Protein AF-A0A959ZM98-F1 (afdb_monomer_lite)

Structure (mmCIF, N/CA/C/O backbone):
data_AF-A0A959ZM98-F1
#
_entry.id   AF-A0A959ZM98-F1
#
loop_
_atom_site.group_PDB
_atom_site.id
_atom_site.type_symbol
_atom_site.label_atom_id
_atom_site.label_alt_id
_atom_site.label_comp_id
_atom_site.label_asym_id
_atom_site.label_entity_id
_atom_site.label_seq_id
_atom_site.pdbx_PDB_ins_code
_atom_site.Cartn_x
_atom_site.Cartn_y
_atom_site.Cartn_z
_atom_site.occupancy
_atom_site.B_iso_or_equiv
_atom_site.auth_seq_id
_atom_site.auth_comp_id
_atom_site.auth_asym_id
_atom_site.auth_atom_id
_atom_site.pdbx_PDB_model_num
ATOM 1 N N . MET A 1 1 ? 35.724 -32.744 11.282 1.00 48.06 1 MET A N 1
ATOM 2 C CA . MET A 1 1 ? 35.864 -31.900 10.073 1.00 48.06 1 MET A CA 1
ATOM 3 C C . MET A 1 1 ? 34.911 -32.463 9.013 1.00 48.06 1 MET A C 1
ATOM 5 O O . MET A 1 1 ? 34.952 -33.661 8.800 1.00 48.06 1 MET A O 1
ATOM 9 N N . PHE A 1 2 ? 34.041 -31.625 8.424 1.00 48.72 2 PHE A N 1
ATOM 10 C CA . PHE A 1 2 ? 33.134 -31.889 7.276 1.00 48.72 2 PHE A CA 1
ATOM 11 C C . PHE A 1 2 ? 31.787 -32.623 7.484 1.00 48.72 2 PHE A C 1
ATOM 13 O O . PHE A 1 2 ? 31.621 -33.782 7.131 1.00 48.72 2 PHE A O 1
ATOM 20 N N . ALA A 1 3 ? 30.759 -31.865 7.891 1.00 50.91 3 ALA A N 1
ATOM 21 C CA . ALA A 1 3 ? 29.338 -32.217 7.720 1.00 50.91 3 ALA A CA 1
ATOM 22 C C . ALA A 1 3 ? 28.521 -31.042 7.121 1.00 50.91 3 ALA A C 1
ATOM 24 O O . ALA A 1 3 ? 27.488 -30.646 7.653 1.00 50.91 3 ALA A O 1
ATOM 25 N N . ARG A 1 4 ? 29.002 -30.424 6.025 1.00 56.34 4 ARG A N 1
ATOM 26 C CA . ARG A 1 4 ? 28.350 -29.265 5.355 1.00 56.34 4 ARG A CA 1
ATOM 27 C C . ARG A 1 4 ? 27.626 -29.592 4.028 1.00 56.34 4 ARG A C 1
ATOM 29 O O . ARG A 1 4 ? 27.028 -28.700 3.434 1.00 56.34 4 ARG A O 1
ATOM 36 N N . GLY A 1 5 ? 27.627 -30.849 3.568 1.00 57.16 5 GLY A N 1
ATOM 37 C CA . GLY A 1 5 ? 27.181 -31.228 2.211 1.00 57.16 5 GLY A CA 1
ATOM 38 C C . GLY A 1 5 ? 25.665 -31.327 1.957 1.00 57.16 5 GLY A C 1
ATOM 39 O O . GLY A 1 5 ? 25.245 -31.349 0.803 1.00 57.16 5 GLY A O 1
ATOM 40 N N . THR A 1 6 ? 24.818 -31.371 2.989 1.00 62.94 6 THR A N 1
ATOM 41 C CA . THR A 1 6 ? 23.370 -31.650 2.834 1.00 62.94 6 THR A CA 1
ATOM 42 C C . THR A 1 6 ? 22.491 -30.396 2.787 1.00 62.94 6 THR A C 1
ATOM 44 O O . THR A 1 6 ? 21.463 -30.387 2.110 1.00 62.94 6 THR A O 1
ATOM 47 N N . ARG A 1 7 ? 22.897 -29.304 3.449 1.00 62.00 7 ARG A N 1
ATOM 48 C CA . ARG A 1 7 ? 22.115 -28.053 3.513 1.00 62.00 7 ARG A CA 1
ATOM 49 C C . ARG A 1 7 ? 22.143 -27.278 2.193 1.00 62.00 7 ARG A C 1
ATOM 51 O O . ARG A 1 7 ? 21.113 -26.773 1.767 1.00 62.00 7 ARG A O 1
ATOM 58 N N . SER A 1 8 ? 23.294 -27.242 1.516 1.00 65.81 8 SER A N 1
ATOM 59 C CA . SER A 1 8 ? 23.464 -26.529 0.240 1.00 65.81 8 SER A CA 1
ATOM 60 C C . SER A 1 8 ? 22.670 -27.177 -0.904 1.00 65.81 8 SER A C 1
ATOM 62 O O . SER A 1 8 ? 22.008 -26.468 -1.655 1.00 65.81 8 SER A O 1
ATOM 64 N N . ARG A 1 9 ? 22.618 -28.518 -0.969 1.00 71.25 9 ARG A N 1
ATOM 65 C CA . ARG A 1 9 ? 21.786 -29.241 -1.949 1.00 71.25 9 ARG A CA 1
ATOM 66 C C . ARG A 1 9 ? 20.285 -29.038 -1.732 1.00 71.25 9 ARG A C 1
ATOM 68 O O . ARG A 1 9 ? 19.562 -28.919 -2.712 1.00 71.25 9 ARG A O 1
ATOM 75 N N . ARG A 1 10 ? 19.814 -28.950 -0.479 1.00 71.06 10 ARG A N 1
ATOM 76 C CA . ARG A 1 10 ? 18.401 -28.645 -0.181 1.00 71.06 10 ARG A CA 1
ATOM 77 C C . ARG A 1 10 ? 18.031 -27.208 -0.538 1.00 71.06 10 ARG A C 1
ATOM 79 O O . ARG A 1 10 ? 17.020 -27.007 -1.189 1.00 71.06 10 ARG A O 1
ATOM 86 N N . VAL A 1 11 ? 18.863 -26.229 -0.175 1.00 72.50 11 VAL A N 1
ATOM 87 C CA . VAL A 1 11 ? 18.619 -24.818 -0.530 1.00 72.50 11 VAL A CA 1
ATOM 88 C C . VAL A 1 11 ? 18.637 -24.627 -2.048 1.00 72.50 11 VAL A C 1
ATOM 90 O O . VAL A 1 11 ? 17.737 -23.988 -2.584 1.00 72.50 11 VAL A O 1
ATOM 93 N N . ALA A 1 12 ? 19.592 -25.238 -2.755 1.00 75.25 12 ALA A N 1
ATOM 94 C CA . ALA A 1 12 ? 19.620 -25.216 -4.214 1.00 75.25 12 ALA A CA 1
ATOM 95 C C . ALA A 1 12 ? 18.369 -25.876 -4.817 1.00 75.25 12 ALA A C 1
ATOM 97 O O . ALA A 1 12 ? 17.749 -25.295 -5.698 1.00 75.25 12 ALA A O 1
ATOM 98 N N . ALA A 1 13 ? 17.940 -27.033 -4.306 1.00 80.12 13 ALA A N 1
ATOM 99 C CA . ALA A 1 13 ? 16.728 -27.704 -4.778 1.00 80.12 13 ALA A CA 1
ATOM 100 C C . ALA A 1 13 ? 15.436 -26.907 -4.511 1.00 80.12 13 ALA A C 1
ATOM 102 O O . ALA A 1 13 ? 14.479 -27.058 -5.261 1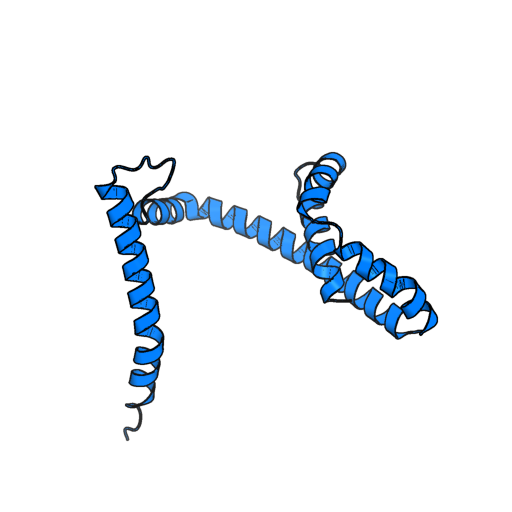.00 80.12 13 ALA A O 1
ATOM 103 N N . THR A 1 14 ? 15.395 -26.050 -3.484 1.00 85.38 14 THR A N 1
ATOM 104 C CA . THR A 1 14 ? 14.232 -25.193 -3.193 1.00 85.38 14 THR A CA 1
ATOM 105 C C . THR A 1 14 ? 14.238 -23.886 -3.992 1.00 85.38 14 THR A C 1
ATOM 107 O O . THR A 1 14 ? 13.180 -23.418 -4.396 1.00 85.38 14 THR A O 1
ATOM 110 N N . VAL A 1 15 ? 15.408 -23.283 -4.223 1.00 90.88 15 VAL A N 1
ATOM 111 C CA . VAL A 1 15 ? 15.529 -21.942 -4.830 1.00 90.88 15 VAL A CA 1
ATOM 112 C C . VAL A 1 15 ? 15.710 -21.999 -6.349 1.00 90.88 15 VAL A C 1
ATOM 114 O O . VAL A 1 15 ? 15.253 -21.106 -7.061 1.00 90.88 15 VAL A O 1
ATOM 117 N N . LEU A 1 16 ? 16.344 -23.052 -6.868 1.00 92.56 16 LEU A N 1
ATOM 118 C CA . LEU A 1 16 ? 16.619 -23.182 -8.298 1.00 92.56 16 LEU A CA 1
ATOM 119 C C . LEU A 1 16 ? 15.338 -23.333 -9.141 1.00 92.56 16 LEU A C 1
ATOM 121 O O . LEU A 1 16 ? 15.231 -22.614 -10.132 1.00 92.56 16 LEU A O 1
ATOM 125 N N . PRO A 1 17 ? 14.343 -24.173 -8.775 1.00 93.50 17 PRO A N 1
ATOM 126 C CA . PRO A 1 17 ? 13.116 -24.293 -9.564 1.00 93.50 17 PRO A CA 1
ATOM 127 C C . PRO A 1 17 ? 12.337 -22.975 -9.751 1.00 93.50 17 PRO A C 1
ATOM 129 O O . PRO A 1 17 ? 12.028 -22.654 -10.899 1.00 93.50 17 PRO A O 1
ATOM 132 N N . PRO A 1 18 ? 12.049 -22.164 -8.706 1.00 93.81 18 PRO A N 1
ATOM 133 C CA . PRO A 1 18 ? 11.332 -20.903 -8.894 1.00 93.81 18 PRO A CA 1
ATOM 134 C C . PRO A 1 18 ? 12.153 -19.858 -9.660 1.00 93.81 18 PRO A C 1
ATOM 136 O O . PRO A 1 18 ? 11.575 -19.104 -10.438 1.00 93.81 18 PRO A O 1
ATOM 139 N N . LEU A 1 19 ? 13.484 -19.827 -9.509 1.00 94.75 19 LEU A N 1
ATOM 140 C CA . LEU A 1 19 ? 14.343 -18.942 -10.308 1.00 94.75 19 LEU A CA 1
ATOM 141 C C . LEU A 1 19 ? 14.317 -19.305 -11.791 1.00 94.75 19 LEU A C 1
ATOM 143 O O . LEU A 1 19 ? 14.164 -18.424 -12.631 1.00 94.75 19 LEU A O 1
ATOM 147 N N . LEU A 1 20 ? 14.448 -20.594 -12.116 1.00 94.81 20 LEU A N 1
ATOM 148 C CA . LEU A 1 20 ? 14.376 -21.063 -13.499 1.00 94.81 20 LEU A CA 1
ATOM 149 C C . LEU A 1 20 ? 13.012 -20.757 -14.111 1.00 94.81 20 LEU A C 1
ATOM 151 O O . LEU A 1 20 ? 12.947 -20.300 -15.248 1.00 94.81 20 LEU A O 1
ATOM 155 N N . PHE A 1 21 ? 11.937 -20.951 -13.348 1.00 95.38 21 PHE A N 1
ATOM 156 C CA . PHE A 1 21 ? 10.597 -20.589 -13.789 1.00 95.38 21 PHE A CA 1
ATOM 157 C C . PHE A 1 21 ? 10.461 -19.079 -14.029 1.00 95.38 21 PHE A C 1
ATOM 159 O O . PHE A 1 21 ? 9.962 -18.673 -15.073 1.00 95.38 21 PHE A O 1
ATOM 166 N N . ALA A 1 22 ? 10.965 -18.237 -13.123 1.00 94.75 22 ALA A N 1
ATOM 167 C CA . ALA A 1 22 ? 10.950 -16.786 -13.301 1.00 94.75 22 ALA A CA 1
ATOM 168 C C . ALA A 1 22 ? 11.742 -16.347 -14.545 1.00 94.75 22 ALA A C 1
ATOM 170 O O . ALA A 1 22 ? 11.248 -15.551 -15.340 1.00 94.75 22 ALA A O 1
ATOM 171 N N . ILE A 1 23 ? 12.939 -16.905 -14.756 1.00 95.81 23 ILE A N 1
ATOM 172 C CA . ILE A 1 23 ? 13.754 -16.646 -15.951 1.00 95.81 23 ILE A CA 1
ATOM 173 C C . ILE A 1 23 ? 13.017 -17.099 -17.212 1.00 95.81 23 ILE A C 1
ATOM 175 O O . ILE A 1 23 ? 12.993 -16.362 -18.192 1.00 95.81 23 ILE A O 1
ATOM 179 N N . PHE A 1 24 ? 12.390 -18.276 -17.187 1.00 96.19 24 PHE A N 1
ATOM 180 C CA . PHE A 1 24 ? 11.589 -18.775 -18.301 1.00 96.19 24 PHE A CA 1
ATOM 181 C C . PHE A 1 24 ? 10.438 -17.821 -18.640 1.00 96.19 24 PHE A C 1
ATOM 183 O O . PHE A 1 24 ? 10.261 -17.482 -19.805 1.00 96.19 24 PHE A O 1
ATOM 190 N N . VAL A 1 25 ? 9.704 -17.331 -17.637 1.00 96.06 25 VAL A N 1
ATOM 191 C CA . VAL A 1 25 ? 8.612 -16.365 -17.833 1.00 96.06 25 VAL A CA 1
ATOM 192 C C . VAL A 1 25 ? 9.132 -15.051 -18.421 1.00 96.06 25 VAL A C 1
ATOM 194 O O . VAL A 1 25 ? 8.552 -14.546 -19.379 1.00 96.06 25 VAL A O 1
ATOM 197 N N . LEU A 1 26 ? 10.243 -14.514 -17.905 1.00 95.44 26 LEU A N 1
ATOM 198 C CA . LEU A 1 26 ? 10.850 -13.287 -18.433 1.00 95.44 26 LEU A CA 1
ATOM 199 C C . LEU A 1 26 ? 11.356 -13.468 -19.868 1.00 95.44 26 LEU A C 1
ATOM 201 O O . LEU A 1 26 ? 11.147 -12.595 -20.706 1.00 95.44 26 LEU A O 1
ATOM 205 N N . ALA A 1 27 ? 11.985 -14.605 -20.168 1.00 94.19 27 ALA A N 1
ATOM 206 C CA . ALA A 1 27 ? 12.458 -14.925 -21.508 1.00 94.19 27 ALA A CA 1
ATOM 207 C C . ALA A 1 27 ? 11.292 -15.103 -22.489 1.00 94.19 27 ALA A C 1
ATOM 209 O O . ALA A 1 27 ? 11.341 -14.574 -23.596 1.00 94.19 27 ALA A O 1
ATOM 210 N N . ALA A 1 28 ? 10.225 -15.791 -22.075 1.00 94.81 28 ALA A N 1
ATOM 211 C CA . ALA A 1 28 ? 9.013 -15.948 -22.869 1.00 94.81 28 ALA A CA 1
ATOM 212 C C . ALA A 1 28 ? 8.337 -14.595 -23.135 1.00 94.81 28 ALA A C 1
ATOM 214 O O . ALA A 1 28 ? 7.936 -14.331 -24.265 1.00 94.81 28 ALA A O 1
ATOM 215 N N . TRP A 1 29 ? 8.268 -13.714 -22.130 1.00 95.19 29 TRP A N 1
ATOM 216 C CA . TRP A 1 29 ? 7.733 -12.361 -22.283 1.00 95.19 29 TRP A CA 1
ATOM 217 C C . TRP A 1 29 ? 8.583 -11.521 -23.248 1.00 95.19 29 TRP A C 1
ATOM 219 O O . TRP A 1 29 ? 8.036 -10.955 -24.191 1.00 95.19 29 TRP A O 1
ATOM 229 N N . GLN A 1 30 ? 9.910 -11.500 -23.081 1.00 93.62 30 GLN A N 1
ATOM 230 C CA . GLN A 1 30 ? 10.822 -10.807 -23.999 1.00 93.62 30 GLN A CA 1
ATOM 231 C C . GLN A 1 30 ? 10.684 -11.329 -25.433 1.00 93.62 30 GLN A C 1
ATOM 233 O O . GLN A 1 30 ? 10.628 -10.548 -26.379 1.00 93.62 30 GLN A O 1
ATOM 238 N N . LEU A 1 31 ? 10.629 -12.650 -25.610 1.00 92.62 31 LEU A N 1
ATOM 239 C CA . LEU A 1 31 ? 10.492 -13.250 -26.931 1.00 92.62 31 LEU A CA 1
ATOM 240 C C . LEU A 1 31 ? 9.149 -12.875 -27.564 1.00 92.62 31 LEU A C 1
ATOM 242 O O . LEU A 1 31 ? 9.104 -12.524 -28.739 1.00 92.62 31 LEU A O 1
ATOM 246 N N . TYR A 1 32 ? 8.071 -12.908 -26.782 1.00 92.31 32 TYR A N 1
ATOM 247 C CA . TYR A 1 32 ? 6.732 -12.558 -27.240 1.00 92.31 32 TYR A CA 1
ATOM 248 C C . TYR A 1 32 ? 6.634 -11.100 -27.703 1.00 92.31 32 TYR A C 1
ATOM 250 O O . TYR A 1 32 ? 6.075 -10.841 -28.767 1.00 92.31 32 TYR A O 1
ATOM 258 N N . THR A 1 33 ? 7.207 -10.148 -26.959 1.00 90.56 33 THR A N 1
ATOM 259 C CA . THR A 1 33 ? 7.163 -8.727 -27.342 1.00 90.56 33 THR A CA 1
ATOM 260 C C . THR A 1 33 ? 8.009 -8.436 -28.577 1.00 90.56 33 THR A C 1
ATOM 262 O O . THR A 1 33 ? 7.552 -7.714 -29.462 1.00 90.56 33 THR A O 1
ATOM 265 N N . VAL A 1 34 ? 9.200 -9.037 -28.675 1.00 87.25 34 VAL A N 1
ATOM 266 C CA . VAL A 1 34 ? 10.129 -8.824 -29.797 1.00 87.25 34 VAL A CA 1
ATOM 267 C C . VAL A 1 34 ? 9.633 -9.500 -31.079 1.00 87.25 34 VAL A C 1
ATOM 269 O O . VAL A 1 34 ? 9.592 -8.864 -32.128 1.00 87.25 34 VAL A O 1
ATOM 272 N N . VAL A 1 35 ? 9.226 -10.774 -31.016 1.00 88.88 35 VAL A N 1
ATOM 273 C CA . VAL A 1 35 ? 8.756 -11.527 -32.197 1.00 88.88 35 VAL A CA 1
ATOM 274 C C . VAL A 1 35 ? 7.367 -11.068 -32.631 1.00 88.88 35 VAL A C 1
ATOM 276 O O . VAL A 1 35 ? 7.094 -10.974 -33.824 1.00 88.88 35 VAL A O 1
ATOM 279 N N . GLY A 1 36 ? 6.493 -10.751 -31.673 1.00 84.25 36 GLY A N 1
ATOM 280 C CA . GLY A 1 36 ? 5.148 -10.246 -31.942 1.00 84.25 36 GLY A CA 1
ATOM 281 C C . GLY A 1 36 ? 5.107 -8.802 -32.446 1.00 84.25 36 GLY A C 1
ATOM 282 O O . GLY A 1 36 ? 4.020 -8.327 -32.770 1.00 84.25 36 GLY A O 1
ATOM 283 N N . ASN A 1 37 ? 6.253 -8.105 -32.500 1.00 80.50 37 ASN A N 1
ATOM 284 C CA . ASN A 1 37 ? 6.378 -6.688 -32.860 1.00 80.50 37 ASN A CA 1
ATOM 285 C C . ASN A 1 37 ? 5.328 -5.811 -32.149 1.00 80.50 37 ASN A C 1
ATOM 287 O O . ASN A 1 37 ? 4.646 -4.976 -32.754 1.00 80.50 37 ASN A O 1
ATOM 291 N N . ILE A 1 38 ? 5.132 -6.083 -30.856 1.00 84.06 38 ILE A N 1
ATOM 292 C CA . ILE A 1 38 ? 4.106 -5.432 -30.045 1.00 84.06 38 ILE A CA 1
ATOM 293 C C . ILE A 1 38 ? 4.559 -4.005 -29.773 1.00 84.06 38 ILE A C 1
ATOM 295 O O . ILE A 1 38 ? 5.707 -3.768 -29.405 1.00 84.06 38 ILE A O 1
ATOM 299 N N . LYS A 1 39 ? 3.646 -3.042 -29.931 1.00 82.44 39 LYS A N 1
ATOM 300 C CA . LYS A 1 39 ? 3.937 -1.644 -29.605 1.00 82.44 39 LYS A CA 1
ATOM 301 C C . LYS A 1 39 ? 4.373 -1.531 -28.143 1.00 82.44 39 LYS A C 1
ATOM 303 O O . LYS A 1 39 ? 3.652 -1.971 -27.246 1.00 82.44 39 LYS A O 1
ATOM 308 N N . GLU A 1 40 ? 5.495 -0.853 -27.912 1.00 80.25 40 GLU A N 1
ATOM 309 C CA . GLU A 1 40 ? 6.042 -0.595 -26.572 1.00 80.25 40 GLU A CA 1
ATOM 310 C C . GLU A 1 40 ? 5.032 0.092 -25.640 1.00 80.25 40 GLU A C 1
ATOM 312 O O . GLU A 1 40 ? 5.021 -0.163 -24.441 1.00 80.25 40 GLU 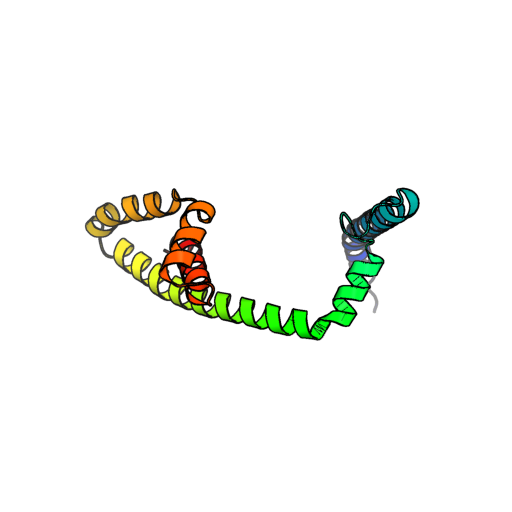A O 1
ATOM 317 N N . SER A 1 41 ? 4.118 0.900 -26.190 1.00 82.69 41 SER A N 1
ATOM 318 C CA . SER A 1 41 ? 3.038 1.548 -25.435 1.00 82.69 41 SER A CA 1
ATOM 319 C C . SER A 1 41 ? 2.021 0.573 -24.829 1.00 82.69 41 SER A C 1
ATOM 321 O O . SER A 1 41 ? 1.281 0.949 -23.927 1.00 82.6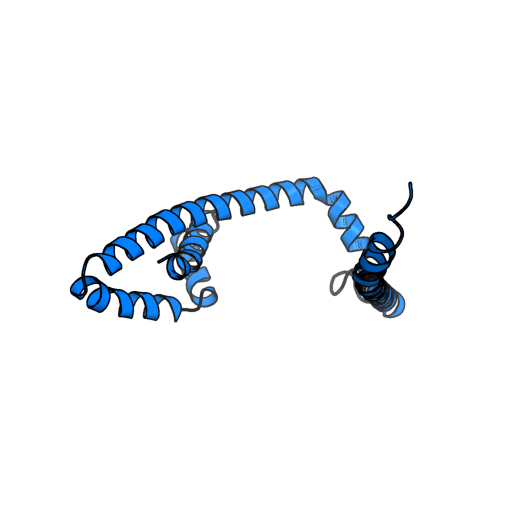9 41 SER A O 1
ATOM 323 N N . THR A 1 42 ? 1.919 -0.645 -25.365 1.00 86.94 42 THR A N 1
ATOM 324 C CA . THR A 1 42 ? 0.972 -1.669 -24.905 1.00 86.94 42 THR A CA 1
ATOM 325 C C . THR A 1 42 ? 1.652 -2.658 -23.972 1.00 86.94 42 THR A C 1
ATOM 327 O O . THR A 1 42 ? 1.104 -2.980 -22.920 1.00 86.94 42 THR A O 1
ATOM 330 N N . LEU A 1 43 ? 2.833 -3.149 -24.355 1.00 89.94 43 LEU A N 1
ATOM 331 C CA . LEU A 1 43 ? 3.596 -4.085 -23.541 1.00 89.94 43 LEU A CA 1
ATOM 332 C C . LEU A 1 43 ? 5.097 -3.926 -23.824 1.00 89.94 43 LEU A C 1
ATOM 334 O O . LEU A 1 43 ? 5.601 -4.534 -24.771 1.00 89.94 43 LEU A O 1
ATOM 338 N N . PRO A 1 44 ? 5.817 -3.127 -23.022 1.00 89.81 44 PRO A N 1
ATOM 339 C CA . PRO A 1 44 ? 7.249 -2.959 -23.203 1.00 89.81 44 PRO A CA 1
ATOM 340 C C . PRO A 1 44 ? 7.989 -4.272 -22.887 1.00 89.81 44 PRO A C 1
ATOM 342 O O . PRO A 1 44 ? 7.582 -5.005 -21.977 1.00 89.81 44 PRO A O 1
ATOM 345 N N . PRO A 1 45 ? 9.077 -4.594 -23.607 1.00 93.88 45 PRO A N 1
ATOM 346 C CA . PRO A 1 45 ? 9.946 -5.712 -23.267 1.00 93.88 45 PRO A CA 1
ATOM 347 C C . PRO A 1 45 ? 10.524 -5.600 -21.840 1.00 93.88 45 PRO A C 1
ATOM 349 O O . PRO A 1 45 ? 10.859 -4.496 -21.397 1.00 93.88 45 PRO A O 1
ATOM 352 N N . PRO A 1 46 ? 10.729 -6.727 -21.127 1.00 92.75 46 PRO A N 1
ATOM 353 C CA . PRO A 1 46 ? 11.402 -6.757 -19.826 1.00 92.75 46 PRO A CA 1
ATOM 354 C C . PRO A 1 46 ? 12.717 -5.968 -19.763 1.00 92.75 46 PRO A C 1
ATOM 356 O O . PRO A 1 46 ? 13.015 -5.343 -18.744 1.00 92.75 46 PRO A O 1
ATOM 359 N N . THR A 1 47 ? 13.509 -5.978 -20.841 1.00 93.44 47 THR A N 1
ATOM 360 C CA . THR A 1 47 ? 14.766 -5.216 -20.926 1.00 93.44 47 THR A CA 1
ATOM 361 C C . THR A 1 47 ? 14.558 -3.711 -20.808 1.00 93.44 47 THR A C 1
ATOM 363 O O . THR A 1 47 ? 15.355 -3.035 -20.157 1.00 93.44 47 THR A O 1
ATOM 366 N N . ASP A 1 48 ? 13.482 -3.190 -21.393 1.00 93.00 48 ASP A N 1
ATOM 367 C CA . ASP A 1 48 ? 13.185 -1.758 -21.384 1.00 93.00 48 ASP A CA 1
ATOM 368 C C . ASP A 1 48 ? 12.575 -1.338 -20.049 1.00 93.00 48 ASP A C 1
ATOM 370 O O . ASP A 1 48 ? 12.890 -0.265 -19.538 1.00 93.00 48 ASP A O 1
ATOM 374 N N . VAL A 1 49 ? 11.806 -2.225 -19.409 1.00 93.00 49 VAL A N 1
ATOM 375 C CA . VAL A 1 49 ? 11.378 -2.046 -18.014 1.00 93.00 49 VAL A CA 1
ATOM 376 C C . VAL A 1 49 ? 12.597 -1.944 -17.092 1.00 93.00 49 VAL A C 1
ATOM 378 O O . VAL A 1 49 ? 12.685 -1.011 -16.296 1.00 93.00 49 VAL A O 1
ATOM 381 N N . ALA A 1 50 ? 13.570 -2.853 -17.224 1.00 94.88 50 ALA A N 1
ATOM 382 C CA . ALA A 1 50 ? 14.796 -2.823 -16.423 1.00 94.88 50 ALA A CA 1
ATOM 383 C C . ALA A 1 50 ? 15.618 -1.546 -16.666 1.00 94.88 50 ALA A C 1
ATOM 385 O O . ALA A 1 50 ? 16.111 -0.935 -15.715 1.00 94.88 50 ALA A O 1
ATOM 386 N N . ARG A 1 51 ? 15.725 -1.111 -17.928 1.00 95.75 51 ARG A N 1
ATOM 387 C CA . ARG A 1 51 ? 16.379 0.150 -18.292 1.00 95.75 51 ARG A CA 1
ATOM 388 C C . ARG A 1 51 ? 15.663 1.349 -17.669 1.00 95.75 51 ARG A C 1
ATOM 390 O O . ARG A 1 51 ? 16.311 2.153 -17.008 1.00 95.75 51 ARG A O 1
ATOM 397 N N . SER A 1 52 ? 14.340 1.419 -17.794 1.00 95.06 52 SER A N 1
ATOM 398 C CA . SER A 1 52 ? 13.524 2.502 -17.238 1.00 95.06 52 SER A CA 1
ATOM 399 C C . SER A 1 52 ? 13.629 2.583 -15.714 1.00 95.06 52 SER A C 1
ATOM 401 O O . SER A 1 52 ? 13.749 3.680 -15.171 1.00 95.06 52 SER A O 1
ATOM 403 N N . ILE A 1 53 ? 13.676 1.442 -15.015 1.00 95.56 53 ILE A N 1
ATOM 404 C CA . ILE A 1 53 ? 13.920 1.405 -13.565 1.00 95.56 53 ILE A CA 1
ATOM 405 C C . ILE A 1 53 ? 15.275 2.032 -13.222 1.00 95.56 53 ILE A C 1
ATOM 407 O O . ILE A 1 53 ? 15.372 2.794 -12.263 1.00 95.56 53 ILE A O 1
ATOM 411 N N . TRP A 1 54 ? 16.322 1.728 -13.990 1.00 97.00 54 TRP A N 1
ATOM 412 C CA . TRP A 1 54 ? 17.664 2.253 -13.738 1.00 97.00 54 TRP A CA 1
ATOM 413 C C . TRP A 1 54 ? 17.792 3.746 -14.066 1.00 97.00 54 TRP A C 1
ATOM 415 O O . TRP A 1 54 ? 18.361 4.516 -13.284 1.00 97.00 54 TRP A O 1
ATOM 425 N N . GLU A 1 55 ? 17.248 4.167 -15.205 1.00 97.50 55 GLU A N 1
ATOM 426 C CA . GLU A 1 55 ? 17.260 5.557 -15.667 1.00 97.50 55 GLU A CA 1
ATOM 427 C C . GLU A 1 55 ? 16.435 6.457 -14.741 1.00 97.50 55 GLU A C 1
ATOM 429 O O . GLU A 1 55 ? 16.924 7.494 -14.295 1.00 97.50 55 GLU A O 1
ATOM 434 N N . ASN A 1 56 ? 15.238 6.011 -14.348 1.00 97.38 56 ASN A N 1
ATOM 435 C CA . ASN A 1 56 ? 14.313 6.760 -13.493 1.00 97.38 56 ASN A CA 1
ATOM 436 C C . ASN A 1 56 ? 14.448 6.421 -12.001 1.00 97.38 56 ASN A C 1
ATOM 438 O O . ASN A 1 56 ? 13.572 6.768 -11.209 1.00 97.38 56 ASN A O 1
ATOM 442 N N . ARG A 1 57 ? 15.539 5.766 -11.582 1.00 96.75 57 ARG A N 1
ATOM 443 C CA . ARG A 1 57 ? 15.716 5.274 -10.201 1.00 96.75 57 ARG A CA 1
ATOM 444 C C . ARG A 1 57 ? 15.501 6.346 -9.135 1.00 96.75 57 ARG A C 1
ATOM 446 O O . ARG A 1 57 ? 14.894 6.060 -8.112 1.00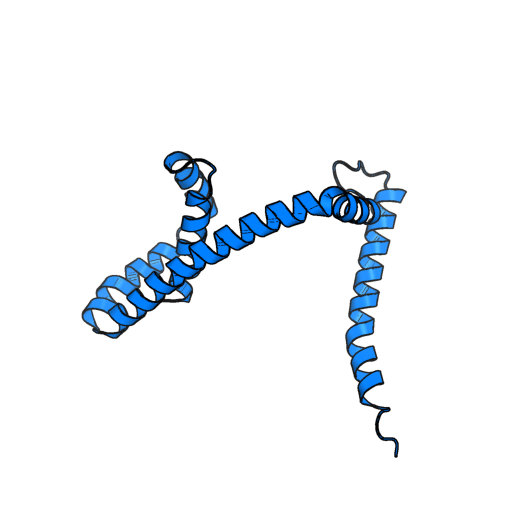 96.75 57 ARG A O 1
ATOM 453 N N . GLN A 1 58 ? 15.971 7.572 -9.378 1.00 97.00 58 GLN A N 1
ATOM 454 C CA . GLN A 1 58 ? 15.837 8.665 -8.414 1.00 97.00 58 GLN A CA 1
ATOM 455 C C . GLN A 1 58 ? 14.368 9.062 -8.254 1.00 97.00 58 GLN A C 1
ATOM 457 O O . GLN A 1 58 ? 13.857 9.069 -7.142 1.00 97.00 58 GLN A O 1
ATOM 462 N N . LEU A 1 59 ? 13.666 9.267 -9.370 1.00 97.31 59 LEU A N 1
ATOM 463 C CA . LEU A 1 59 ? 12.234 9.559 -9.384 1.00 97.31 59 LEU A CA 1
ATOM 464 C C . LEU A 1 59 ? 11.419 8.435 -8.729 1.00 97.31 59 LEU A C 1
ATOM 466 O O . LEU A 1 59 ? 10.465 8.707 -8.000 1.00 97.31 59 LEU A O 1
ATOM 470 N N . LEU A 1 60 ? 11.779 7.171 -8.969 1.00 96.94 60 LEU A N 1
ATOM 471 C CA . LEU A 1 60 ? 11.124 6.023 -8.341 1.00 96.94 60 LEU A CA 1
ATOM 472 C C . LEU A 1 60 ? 11.343 6.005 -6.826 1.00 96.94 60 LEU A C 1
ATOM 474 O O . LEU A 1 60 ? 10.390 5.777 -6.088 1.00 96.94 60 LEU A O 1
ATOM 478 N N . ILE A 1 61 ? 12.567 6.271 -6.361 1.00 97.50 61 ILE A N 1
ATOM 479 C CA . ILE A 1 61 ? 12.890 6.358 -4.930 1.00 97.50 61 ILE A CA 1
ATOM 480 C C . ILE A 1 61 ? 12.147 7.525 -4.277 1.00 97.50 61 ILE A C 1
ATOM 482 O O . ILE A 1 61 ? 11.575 7.346 -3.204 1.00 97.50 61 ILE A O 1
ATOM 486 N N . ASP A 1 62 ? 12.099 8.688 -4.925 1.00 97.19 62 ASP A N 1
ATOM 487 C CA . ASP A 1 62 ? 11.414 9.869 -4.398 1.00 97.19 62 ASP A CA 1
ATOM 488 C C . ASP A 1 62 ? 9.908 9.603 -4.240 1.00 97.19 62 ASP A C 1
ATOM 490 O O . ASP A 1 62 ? 9.336 9.851 -3.176 1.00 97.19 62 ASP A O 1
ATOM 494 N N . ASN A 1 63 ? 9.269 9.004 -5.252 1.00 95.94 63 ASN A N 1
ATOM 495 C CA . ASN A 1 63 ? 7.859 8.612 -5.176 1.00 95.94 63 ASN A CA 1
ATOM 496 C C . ASN A 1 63 ? 7.615 7.489 -4.158 1.00 95.94 63 ASN A C 1
ATOM 498 O O . ASN A 1 63 ? 6.652 7.554 -3.392 1.00 95.94 63 ASN A O 1
ATOM 502 N N . ALA A 1 64 ? 8.496 6.486 -4.096 1.00 96.81 64 ALA A N 1
ATOM 503 C CA . ALA A 1 64 ? 8.412 5.423 -3.098 1.00 96.81 64 ALA A CA 1
ATOM 504 C C . ALA A 1 64 ? 8.505 5.992 -1.677 1.00 96.81 64 ALA A C 1
ATOM 506 O O . ALA A 1 64 ? 7.767 5.570 -0.790 1.00 96.81 64 ALA A O 1
ATOM 507 N N . TRP A 1 65 ? 9.363 6.990 -1.462 1.00 97.56 65 TRP A N 1
ATOM 508 C CA . TRP A 1 65 ? 9.502 7.659 -0.175 1.00 97.56 65 TRP A CA 1
ATOM 509 C C . TRP A 1 65 ? 8.247 8.437 0.221 1.00 97.56 65 TRP A C 1
ATOM 511 O O . TRP A 1 65 ? 7.846 8.399 1.386 1.00 97.56 65 TRP A O 1
ATOM 521 N N . VAL A 1 66 ? 7.590 9.099 -0.735 1.00 95.88 66 VAL A N 1
ATOM 522 C CA . VAL A 1 66 ? 6.281 9.728 -0.507 1.00 95.88 66 VAL A CA 1
ATOM 523 C C . VAL A 1 66 ? 5.253 8.676 -0.092 1.00 95.88 66 VAL A C 1
ATOM 525 O O . VAL A 1 66 ? 4.631 8.828 0.955 1.00 95.88 66 VAL A O 1
ATOM 528 N N . THR A 1 67 ? 5.137 7.566 -0.827 1.00 96.12 67 THR A N 1
ATOM 5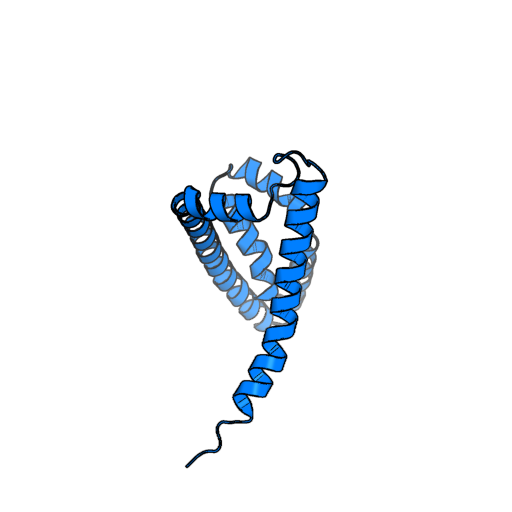29 C CA . THR A 1 67 ? 4.206 6.479 -0.479 1.00 96.12 67 THR A CA 1
ATOM 530 C C . THR A 1 67 ? 4.497 5.889 0.904 1.00 96.12 67 THR A C 1
ATOM 532 O O . THR A 1 67 ? 3.578 5.679 1.691 1.00 96.12 67 THR A O 1
ATOM 535 N N . ILE A 1 68 ? 5.769 5.669 1.247 1.00 97.69 68 ILE A N 1
ATOM 536 C CA . ILE A 1 68 ? 6.169 5.180 2.574 1.00 97.69 68 ILE A CA 1
ATOM 537 C C . ILE A 1 68 ? 5.723 6.154 3.666 1.00 97.69 68 ILE A C 1
ATOM 539 O O . ILE A 1 68 ? 5.166 5.719 4.670 1.00 97.69 68 ILE A O 1
ATOM 543 N N . LYS A 1 69 ? 5.927 7.463 3.484 1.00 97.69 69 LYS A N 1
ATOM 544 C CA . LYS A 1 69 ? 5.467 8.472 4.450 1.00 97.69 69 LYS A CA 1
ATOM 545 C C . LYS A 1 69 ? 3.954 8.438 4.629 1.00 97.69 69 LYS A C 1
ATOM 547 O O . LYS A 1 69 ? 3.487 8.424 5.764 1.00 97.69 69 LYS A O 1
ATOM 552 N N . GLU A 1 70 ? 3.206 8.397 3.530 1.00 96.75 70 GLU A N 1
ATOM 553 C CA . GLU A 1 70 ? 1.742 8.318 3.546 1.00 96.75 70 GLU A CA 1
ATOM 554 C C . GLU A 1 70 ? 1.271 7.079 4.323 1.00 96.75 70 GLU A C 1
ATOM 556 O O . GLU A 1 70 ? 0.429 7.199 5.216 1.00 96.75 70 GLU A O 1
ATOM 561 N N . ILE A 1 71 ? 1.884 5.916 4.055 1.00 97.25 71 ILE A N 1
ATOM 562 C CA . ILE A 1 71 ? 1.631 4.654 4.766 1.00 97.25 71 ILE A CA 1
ATOM 563 C C . ILE A 1 71 ? 1.938 4.790 6.252 1.00 97.25 71 ILE A C 1
ATOM 565 O O . ILE A 1 71 ? 1.084 4.464 7.068 1.00 97.25 71 ILE A O 1
ATOM 569 N N . LEU A 1 72 ? 3.125 5.270 6.625 1.00 98.12 72 LEU A N 1
ATOM 570 C CA . LEU A 1 72 ? 3.531 5.365 8.028 1.00 98.12 72 LEU A CA 1
ATOM 571 C C . LEU A 1 72 ? 2.612 6.295 8.824 1.00 98.12 72 LEU A C 1
ATOM 573 O O . LEU A 1 72 ? 2.210 5.951 9.934 1.00 98.12 72 LEU A O 1
ATOM 577 N N . ILE A 1 73 ? 2.249 7.444 8.252 1.00 98.06 73 ILE A N 1
ATOM 578 C CA . ILE A 1 73 ? 1.349 8.408 8.889 1.00 98.06 73 ILE A CA 1
ATOM 579 C C . ILE A 1 73 ? -0.050 7.803 9.040 1.00 98.06 73 ILE A C 1
ATOM 581 O O . ILE A 1 73 ? -0.599 7.794 10.141 1.00 98.06 73 ILE A O 1
ATOM 585 N N . GLY A 1 74 ? -0.625 7.263 7.961 1.00 97.44 74 GLY A N 1
ATOM 586 C CA . GLY A 1 74 ? -1.955 6.654 8.008 1.00 97.44 74 GLY A CA 1
ATOM 587 C C . GLY A 1 74 ? -2.018 5.449 8.939 1.00 97.44 74 GLY A C 1
ATOM 588 O O . GLY A 1 74 ? -2.952 5.320 9.725 1.00 97.44 74 GLY A O 1
ATOM 589 N N . PHE A 1 75 ? -0.995 4.599 8.920 1.00 97.62 75 PHE A N 1
ATOM 590 C CA . PHE A 1 75 ? -0.927 3.419 9.770 1.00 97.62 75 PHE A CA 1
ATOM 591 C C . PHE A 1 75 ? -0.760 3.778 11.249 1.00 97.62 75 PHE A C 1
ATOM 593 O O . PHE A 1 75 ? -1.390 3.159 12.101 1.00 97.62 75 PHE A O 1
ATOM 600 N N . PHE A 1 76 ? 0.014 4.819 11.567 1.00 98.19 76 PHE A N 1
ATOM 601 C CA . PHE A 1 76 ? 0.112 5.339 12.930 1.00 98.19 76 PHE A CA 1
ATOM 602 C C . PHE A 1 76 ? -1.263 5.750 13.478 1.00 98.19 76 PHE A C 1
ATOM 604 O O . PHE A 1 76 ? -1.651 5.314 14.563 1.00 98.19 76 PHE A O 1
ATOM 611 N N . PHE A 1 77 ? -2.040 6.519 12.708 1.00 98.06 77 PHE A N 1
ATOM 612 C CA . PHE A 1 77 ? -3.402 6.887 13.103 1.00 98.06 77 PHE A CA 1
ATOM 613 C C . PHE A 1 77 ? -4.343 5.678 13.166 1.00 98.06 77 PHE A C 1
ATOM 615 O O . PHE A 1 77 ? -5.161 5.597 14.081 1.00 98.06 77 PHE A O 1
ATOM 622 N N . ALA A 1 78 ? -4.203 4.716 12.251 1.00 97.12 78 ALA A N 1
ATOM 623 C CA . ALA A 1 78 ? -4.978 3.479 12.275 1.00 97.12 78 ALA A CA 1
ATOM 624 C C . ALA A 1 78 ? -4.741 2.675 13.560 1.00 97.12 78 ALA A C 1
ATOM 626 O O . ALA A 1 78 ? -5.702 2.206 14.159 1.00 97.12 78 ALA A O 1
ATOM 627 N N . ILE A 1 79 ? -3.485 2.561 14.011 1.00 97.88 79 ILE A N 1
ATOM 628 C CA . ILE A 1 79 ? -3.139 1.901 15.276 1.00 97.88 79 ILE A CA 1
ATOM 629 C C . ILE A 1 79 ? -3.783 2.630 16.448 1.00 97.88 79 ILE A C 1
ATOM 631 O O . ILE A 1 79 ? -4.440 1.995 17.270 1.00 97.88 79 ILE A O 1
ATOM 635 N N . LEU A 1 80 ? -3.606 3.952 16.531 1.00 97.94 80 LEU A N 1
ATOM 636 C CA . LEU A 1 80 ? -4.142 4.740 17.641 1.00 97.94 80 LEU A CA 1
ATOM 637 C C . LEU A 1 80 ? -5.659 4.587 17.762 1.00 97.94 80 LEU A C 1
ATOM 639 O O . LEU A 1 80 ? -6.172 4.328 18.850 1.00 97.94 80 LEU A O 1
ATOM 643 N N . LEU A 1 81 ? -6.369 4.719 16.642 1.00 96.38 81 LEU A N 1
ATOM 644 C CA . LEU A 1 81 ? -7.820 4.595 16.610 1.00 96.38 81 LEU A CA 1
ATOM 645 C C . LEU A 1 81 ? -8.263 3.148 16.845 1.00 96.38 81 LEU A C 1
ATOM 647 O O . LEU A 1 81 ? -9.166 2.920 17.645 1.00 96.38 81 LEU A O 1
ATOM 651 N N . GLY A 1 82 ? -7.630 2.180 16.178 1.00 95.62 82 GLY A N 1
ATOM 652 C CA . GLY A 1 82 ? -8.021 0.772 16.210 1.00 95.62 82 GLY A CA 1
ATOM 653 C C . GLY A 1 82 ? -7.828 0.169 17.593 1.00 95.62 82 GLY A C 1
ATOM 654 O O . GLY A 1 82 ? -8.775 -0.334 18.187 1.00 95.62 82 GLY A O 1
ATOM 655 N N . VAL A 1 83 ? -6.637 0.335 18.174 1.00 96.94 83 VAL A N 1
ATOM 656 C CA . VAL A 1 83 ? -6.353 -0.123 19.542 1.00 96.94 83 VAL A CA 1
ATOM 657 C C . VAL A 1 83 ? -7.237 0.607 20.553 1.00 96.94 83 VAL A C 1
ATOM 659 O O . VAL A 1 83 ? -7.765 -0.021 21.471 1.00 96.94 83 VAL A O 1
ATOM 662 N N . GLY A 1 84 ? -7.440 1.918 20.382 1.00 95.88 84 GLY A N 1
ATOM 663 C CA . GLY A 1 84 ? -8.348 2.690 21.229 1.00 95.88 84 GLY A CA 1
ATOM 664 C C . GLY A 1 84 ? -9.769 2.124 21.212 1.00 95.88 84 GLY A C 1
ATOM 665 O O . GLY A 1 84 ? -10.371 1.927 22.270 1.00 95.88 84 GLY A O 1
ATOM 666 N N . LEU A 1 85 ? -10.286 1.792 20.027 1.00 94.50 85 LEU A N 1
ATOM 667 C CA . LEU A 1 85 ? -11.613 1.206 19.893 1.00 94.50 85 LEU A CA 1
ATOM 668 C C . LEU A 1 85 ? -11.682 -0.228 20.433 1.00 94.50 85 LEU A C 1
ATOM 670 O O . LEU A 1 85 ? -12.646 -0.550 21.125 1.00 94.50 85 LEU A O 1
ATOM 674 N N . ALA A 1 86 ? -10.661 -1.055 20.202 1.00 94.62 86 ALA A N 1
ATOM 675 C CA . ALA A 1 86 ? -10.569 -2.409 20.750 1.00 94.62 86 ALA A CA 1
ATOM 676 C C . ALA A 1 86 ? -10.691 -2.404 22.281 1.00 94.62 86 ALA A C 1
ATOM 678 O O . ALA A 1 86 ? -11.445 -3.180 22.874 1.00 94.62 86 ALA A O 1
ATOM 679 N N . VAL A 1 87 ? -9.973 -1.485 22.936 1.00 95.94 87 VAL A N 1
ATOM 680 C CA . VAL A 1 87 ? -10.021 -1.310 24.393 1.00 95.94 87 VAL A CA 1
ATOM 681 C C . VAL A 1 87 ? -11.417 -0.879 24.847 1.00 95.94 87 VAL A C 1
ATOM 683 O O . VAL A 1 87 ? -11.929 -1.427 25.824 1.00 95.94 87 VAL A O 1
ATOM 686 N N . LEU A 1 88 ? -12.064 0.049 24.131 1.00 94.25 88 LEU A N 1
ATOM 687 C CA . LEU A 1 88 ? -13.432 0.490 24.434 1.00 94.25 88 LEU A CA 1
ATOM 688 C C . LEU A 1 88 ? -14.456 -0.642 24.290 1.00 94.25 88 LEU A C 1
ATOM 690 O O . LEU A 1 88 ? -15.274 -0.844 25.186 1.00 94.25 88 LEU A O 1
ATOM 694 N N . ILE A 1 89 ? -14.386 -1.405 23.198 1.00 94.12 89 ILE A N 1
ATOM 695 C CA . ILE A 1 89 ? -15.252 -2.563 22.948 1.00 94.12 89 ILE A CA 1
ATOM 696 C C . ILE A 1 89 ? -15.071 -3.597 24.061 1.00 94.12 89 ILE A C 1
ATOM 698 O O . ILE A 1 89 ? -16.049 -4.072 24.635 1.00 94.12 89 ILE A O 1
ATOM 702 N N . ARG A 1 90 ? -13.824 -3.888 24.443 1.00 93.94 90 ARG A N 1
ATOM 703 C CA . ARG A 1 90 ? -13.518 -4.871 25.488 1.00 93.94 90 ARG A CA 1
ATOM 704 C C . ARG A 1 90 ? -13.867 -4.396 26.902 1.00 93.94 90 ARG A C 1
ATOM 706 O O . ARG A 1 90 ? -13.987 -5.221 27.806 1.00 93.94 90 ARG A O 1
ATOM 713 N N . SER A 1 91 ? -14.035 -3.091 27.112 1.00 94.19 91 SER A N 1
ATOM 714 C CA . SER A 1 91 ? -14.340 -2.514 28.424 1.00 94.19 91 SER A CA 1
ATOM 715 C C . SER A 1 91 ? -15.747 -2.869 28.921 1.00 94.19 91 SER A C 1
ATOM 717 O O . SER A 1 91 ? -15.943 -3.030 30.126 1.00 94.19 91 SER A O 1
ATOM 719 N N . SER A 1 92 ? -16.734 -3.015 28.028 1.00 95.88 92 SER A N 1
ATOM 720 C CA . SER A 1 92 ? -18.118 -3.299 28.422 1.00 95.88 92 SER A CA 1
ATOM 721 C C . SER A 1 92 ? -18.916 -4.002 27.329 1.00 95.88 92 SER A C 1
ATOM 723 O O . SER A 1 92 ? -18.937 -3.570 26.178 1.00 95.88 92 SER A O 1
ATOM 725 N N . ARG A 1 93 ? -19.710 -5.003 27.733 1.00 94.00 93 ARG A N 1
ATOM 726 C CA . ARG A 1 93 ? -20.665 -5.704 26.855 1.00 94.00 93 ARG A CA 1
ATOM 727 C C . ARG A 1 93 ? -21.684 -4.763 26.201 1.00 94.00 93 ARG A C 1
ATOM 729 O O . ARG A 1 93 ? -22.201 -5.076 25.133 1.00 94.00 93 ARG A O 1
ATOM 736 N N . THR A 1 94 ? -22.009 -3.631 26.832 1.00 96.06 94 THR A N 1
ATOM 737 C CA . THR A 1 94 ? -22.925 -2.636 26.249 1.00 96.06 94 THR A CA 1
ATOM 738 C C . THR A 1 94 ? -22.269 -1.908 25.079 1.00 96.06 94 THR A C 1
ATOM 740 O O . THR A 1 94 ? -22.902 -1.736 24.041 1.00 96.06 94 THR A O 1
ATOM 743 N N . VAL A 1 95 ? -20.999 -1.518 25.228 1.00 94.75 95 VAL A N 1
ATOM 744 C CA . VAL A 1 95 ? -20.232 -0.817 24.187 1.00 94.75 95 VAL A CA 1
ATOM 745 C C . VAL A 1 95 ? -19.963 -1.750 23.016 1.00 94.75 95 VAL A C 1
ATOM 747 O O . VAL A 1 95 ? -20.199 -1.371 21.874 1.00 94.75 95 VAL A O 1
ATOM 750 N N . GLU A 1 96 ? -19.566 -2.990 23.298 1.00 94.75 96 GLU A N 1
ATOM 751 C CA . GLU A 1 96 ? -19.418 -4.041 22.292 1.00 94.75 96 GLU A CA 1
ATOM 752 C C . GLU A 1 96 ? -20.689 -4.190 21.447 1.00 94.75 96 GLU A C 1
ATOM 754 O O . GLU A 1 96 ? -20.648 -4.025 20.230 1.00 94.75 96 GLU A O 1
ATOM 759 N N . ARG A 1 97 ? -21.848 -4.406 22.082 1.00 94.94 97 ARG A N 1
ATOM 760 C CA . ARG A 1 97 ? -23.125 -4.567 21.368 1.00 94.94 97 ARG A CA 1
ATOM 761 C C . ARG A 1 97 ? -23.545 -3.324 20.585 1.00 94.94 97 ARG A C 1
ATOM 763 O O . ARG A 1 97 ? -24.215 -3.464 19.567 1.00 94.94 97 ARG A O 1
ATOM 770 N N . ALA A 1 98 ? -23.183 -2.133 21.057 1.00 94.88 98 ALA A N 1
ATOM 771 C CA . ALA A 1 98 ? -23.524 -0.881 20.395 1.00 94.88 98 ALA A CA 1
ATOM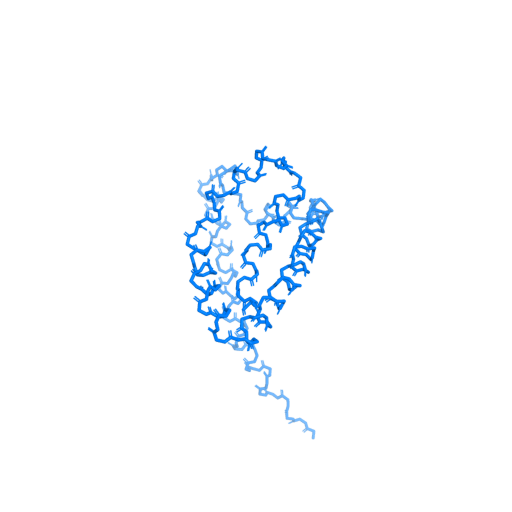 772 C C . ALA A 1 98 ? -22.623 -0.589 19.188 1.00 94.88 98 ALA A C 1
ATOM 774 O O . ALA A 1 98 ? -23.126 -0.171 18.152 1.00 94.88 98 ALA A O 1
ATOM 775 N N . ILE A 1 99 ? -21.309 -0.797 19.308 1.00 93.50 99 ILE A N 1
ATOM 776 C CA . ILE A 1 99 ? -20.309 -0.368 18.317 1.00 93.50 99 ILE A CA 1
ATOM 777 C C . ILE A 1 99 ? -20.026 -1.451 17.277 1.00 93.50 99 ILE A C 1
ATOM 779 O O . ILE A 1 99 ? -19.876 -1.134 16.097 1.00 93.50 99 ILE A O 1
ATOM 783 N N . TYR A 1 100 ? -19.966 -2.719 17.687 1.00 91.56 100 TYR A N 1
ATOM 784 C CA . TYR A 1 100 ? -19.545 -3.817 16.815 1.00 91.56 100 TYR A CA 1
ATOM 785 C C . TYR A 1 100 ? -20.365 -3.921 15.510 1.00 91.56 100 TYR A C 1
ATOM 787 O O . TYR A 1 100 ? -19.760 -4.077 14.450 1.00 91.56 100 TYR A O 1
ATOM 795 N N . PRO A 1 101 ? -21.706 -3.743 15.505 1.00 92.25 101 PRO A N 1
ATOM 796 C CA . PRO A 1 101 ? -22.479 -3.745 14.261 1.00 92.25 101 PRO A CA 1
ATOM 797 C C . PRO A 1 101 ? -22.064 -2.637 13.283 1.00 92.25 101 PRO A C 1
ATOM 799 O O . PRO A 1 101 ? -21.902 -2.894 12.093 1.00 92.25 101 PRO A O 1
ATOM 802 N N . TRP A 1 102 ? -21.843 -1.414 13.775 1.00 92.25 102 TRP A N 1
ATOM 803 C CA . TRP A 1 102 ? -21.409 -0.285 12.943 1.00 92.25 102 TRP A CA 1
ATOM 804 C C . TRP A 1 102 ? -19.998 -0.478 12.401 1.00 92.25 102 TRP A C 1
ATOM 806 O O . TRP A 1 102 ? -19.722 -0.139 11.250 1.00 92.25 102 TRP A O 1
ATOM 816 N N . LEU A 1 103 ? -19.126 -1.072 13.215 1.00 90.06 103 LEU A N 1
ATOM 817 C CA . LEU A 1 103 ? -17.773 -1.432 12.819 1.00 90.06 103 LEU A CA 1
ATOM 818 C C . LEU A 1 103 ? -17.804 -2.391 11.617 1.00 90.06 103 LEU A C 1
ATOM 820 O O . LEU A 1 103 ? -17.132 -2.135 10.620 1.00 90.06 103 LEU A O 1
ATOM 824 N N . VAL A 1 104 ? -18.654 -3.421 11.648 1.00 90.44 104 VAL A N 1
ATOM 825 C CA . VAL A 1 104 ? -18.821 -4.370 10.531 1.00 90.44 104 VAL A CA 1
ATOM 826 C C . VAL A 1 104 ? -19.454 -3.711 9.299 1.00 90.44 104 VAL A C 1
ATOM 828 O O . VAL A 1 104 ? -18.988 -3.942 8.184 1.00 90.44 104 VAL A O 1
ATOM 831 N N . VAL A 1 105 ? -20.467 -2.851 9.467 1.00 91.31 105 VAL A N 1
ATOM 832 C CA . VAL A 1 105 ? -21.087 -2.123 8.340 1.00 91.31 105 VAL A CA 1
ATOM 833 C C . VAL A 1 105 ? -20.078 -1.220 7.630 1.00 91.31 105 VAL A C 1
ATOM 835 O O . VAL A 1 105 ? -20.098 -1.138 6.403 1.00 91.31 105 VAL A O 1
ATOM 838 N N . SER A 1 106 ? -19.157 -0.589 8.365 1.00 86.88 106 SER A N 1
ATOM 839 C CA . SER A 1 106 ? -18.137 0.284 7.767 1.00 86.88 106 SER A CA 1
ATOM 840 C C . SER A 1 106 ? -17.279 -0.425 6.707 1.00 86.88 106 SER A C 1
ATOM 842 O O . SER A 1 106 ? -16.879 0.200 5.728 1.00 86.88 106 SER A O 1
ATOM 844 N N . GLN A 1 107 ? -17.059 -1.737 6.854 1.00 89.06 107 GLN A N 1
ATOM 845 C CA . GLN A 1 107 ? -16.243 -2.549 5.943 1.00 89.06 107 GLN A CA 1
ATOM 846 C C . GLN A 1 107 ? -16.978 -2.988 4.677 1.00 89.06 107 GLN A C 1
ATOM 848 O O . GLN A 1 107 ? -16.355 -3.471 3.735 1.00 89.06 107 GLN A O 1
ATOM 853 N N . MET A 1 108 ? -18.301 -2.829 4.630 1.00 91.31 108 MET A N 1
ATOM 854 C CA . MET A 1 108 ? -19.079 -3.167 3.440 1.00 91.31 108 MET A CA 1
ATOM 855 C C . MET A 1 108 ? -18.925 -2.123 2.333 1.00 91.31 108 MET A C 1
ATOM 857 O O . MET A 1 108 ? -19.259 -2.403 1.182 1.00 91.31 108 MET A O 1
ATOM 861 N N . VAL A 1 109 ? -18.437 -0.920 2.658 1.00 89.38 109 VAL A N 1
ATOM 862 C CA . VAL A 1 109 ? -18.284 0.148 1.672 1.00 89.38 109 VAL A CA 1
ATOM 863 C C . VAL A 1 109 ? -16.992 -0.069 0.874 1.00 89.38 109 VAL A C 1
ATOM 865 O O . VAL A 1 109 ? -15.900 -0.028 1.443 1.00 89.38 109 VAL A O 1
ATOM 868 N N . PRO A 1 110 ? -17.070 -0.275 -0.452 1.00 91.94 110 PRO A N 1
ATOM 869 C CA . PRO A 1 110 ? -15.883 -0.497 -1.263 1.00 91.94 110 PRO A CA 1
ATOM 870 C C . PRO A 1 110 ? -15.046 0.784 -1.350 1.00 91.94 110 PRO A C 1
ATOM 872 O O . PRO A 1 110 ? -15.535 1.834 -1.770 1.00 91.94 110 PRO A O 1
ATOM 875 N N . ILE A 1 111 ? -13.754 0.685 -1.026 1.00 91.75 111 ILE A N 1
ATOM 876 C CA . ILE A 1 111 ? -12.800 1.808 -1.097 1.00 91.75 111 ILE A CA 1
ATOM 877 C C . ILE A 1 111 ? -12.828 2.510 -2.467 1.00 91.75 111 ILE A C 1
ATOM 879 O O . ILE A 1 111 ? -12.848 3.743 -2.480 1.00 91.75 111 ILE A O 1
ATOM 883 N N . PRO A 1 112 ? -12.895 1.794 -3.617 1.00 93.50 112 PRO A N 1
ATOM 884 C CA . PRO A 1 112 ? -12.971 2.450 -4.923 1.00 93.50 112 PRO A CA 1
ATOM 885 C C . PRO A 1 112 ? -14.177 3.386 -5.092 1.00 93.50 112 PRO A C 1
ATOM 887 O O . PRO A 1 112 ? -14.097 4.317 -5.885 1.00 93.50 112 PRO A O 1
ATOM 890 N N . ALA A 1 113 ? -15.272 3.178 -4.348 1.00 93.44 113 ALA A N 1
ATOM 891 C CA . ALA A 1 113 ? -16.435 4.066 -4.381 1.00 93.44 113 ALA A CA 1
ATOM 892 C C . ALA A 1 113 ? -16.240 5.333 -3.533 1.00 93.44 113 ALA A C 1
ATOM 894 O O . ALA A 1 113 ? -16.763 6.390 -3.877 1.00 93.44 113 ALA A O 1
ATOM 895 N N . ILE A 1 114 ? -15.477 5.246 -2.440 1.00 92.56 114 ILE A N 1
ATOM 896 C CA . ILE A 1 114 ? -15.216 6.379 -1.540 1.00 92.56 114 ILE A CA 1
ATOM 897 C C . ILE A 1 114 ? -14.072 7.259 -2.065 1.00 92.56 114 ILE A C 1
ATOM 899 O O . ILE A 1 114 ? -14.097 8.474 -1.877 1.00 92.56 114 ILE A O 1
ATOM 903 N N . ALA A 1 115 ? -13.070 6.672 -2.727 1.00 93.50 115 ALA A N 1
ATOM 904 C CA . ALA A 1 115 ? -11.859 7.385 -3.138 1.00 93.50 115 ALA A CA 1
ATOM 905 C C . ALA A 1 115 ? -12.131 8.678 -3.944 1.00 93.50 115 ALA A C 1
ATOM 907 O O . ALA A 1 115 ? -11.552 9.707 -3.588 1.00 93.50 115 ALA A O 1
ATOM 908 N N . PRO A 1 116 ? -13.041 8.709 -4.943 1.00 93.81 116 PRO A N 1
ATOM 909 C CA . PRO A 1 116 ? -13.371 9.946 -5.654 1.00 93.81 116 PRO A CA 1
ATOM 910 C C . PRO A 1 116 ? -13.985 11.024 -4.752 1.00 93.81 116 PRO A C 1
ATOM 912 O O . PRO A 1 116 ? -13.681 12.200 -4.918 1.00 93.81 116 PRO A O 1
ATOM 915 N N . LEU A 1 117 ? -14.813 10.644 -3.772 1.00 95.44 117 LEU A N 1
ATOM 916 C CA . LEU A 1 117 ? -15.424 11.589 -2.829 1.00 95.44 117 LEU A CA 1
ATOM 917 C C . LEU A 1 117 ? -14.368 12.245 -1.936 1.00 95.44 117 LEU A C 1
ATOM 919 O O . LEU A 1 117 ? -14.389 13.459 -1.745 1.00 95.44 117 LEU A O 1
ATOM 923 N N . LEU A 1 118 ? -13.405 11.461 -1.443 1.00 95.06 118 LEU A N 1
ATOM 924 C CA . LEU A 1 118 ? -12.293 11.991 -0.651 1.00 95.06 118 LEU A CA 1
ATOM 925 C C . LEU A 1 118 ? -11.428 12.949 -1.467 1.00 95.06 118 LEU A C 1
ATOM 927 O O . LEU A 1 118 ? -10.981 13.959 -0.935 1.00 95.06 118 LEU A O 1
ATOM 931 N N . ILE A 1 119 ? -11.229 12.666 -2.753 1.00 95.69 119 ILE A N 1
ATOM 932 C CA . ILE A 1 119 ? -10.511 13.565 -3.658 1.00 95.69 119 ILE A CA 1
ATOM 933 C C . ILE A 1 119 ? -11.284 14.873 -3.866 1.00 95.69 119 ILE A C 1
ATOM 935 O O . ILE A 1 119 ? -10.688 15.945 -3.866 1.00 95.69 119 ILE A O 1
ATOM 939 N N . ILE A 1 120 ? -12.611 14.817 -4.008 1.00 96.31 120 ILE A N 1
ATOM 940 C CA . ILE A 1 120 ? -13.443 16.022 -4.150 1.00 96.31 120 ILE A CA 1
ATOM 941 C C . ILE A 1 120 ? -13.376 16.891 -2.886 1.00 96.31 120 ILE A C 1
ATOM 943 O O . ILE A 1 120 ? -13.339 18.114 -2.988 1.00 96.31 120 ILE A O 1
ATOM 947 N N . TRP A 1 121 ? -13.354 16.280 -1.700 1.00 95.44 121 TRP A N 1
ATOM 948 C CA . TRP A 1 121 ? -13.332 17.016 -0.432 1.00 95.44 121 TRP A CA 1
ATOM 949 C C . TRP A 1 121 ? -11.950 17.531 -0.035 1.00 95.44 121 TRP A C 1
ATOM 951 O O . TRP A 1 121 ? -11.839 18.651 0.457 1.00 95.44 121 TRP A O 1
ATOM 961 N N . PHE A 1 122 ? -10.909 16.722 -0.225 1.00 94.31 122 PHE A N 1
ATOM 962 C CA . PHE A 1 122 ? -9.564 16.985 0.297 1.00 94.31 122 PHE A CA 1
ATOM 963 C C . PHE A 1 122 ? -8.516 17.247 -0.800 1.00 94.31 122 PHE A C 1
ATOM 965 O O . PHE A 1 122 ? -7.355 17.511 -0.493 1.00 94.31 122 PHE A O 1
ATOM 972 N N . GLY A 1 123 ? -8.897 17.185 -2.078 1.00 93.69 123 GLY A N 1
ATOM 973 C CA . GLY A 1 123 ? -7.998 17.357 -3.220 1.00 93.69 123 GLY A CA 1
ATOM 974 C C . GLY A 1 123 ? -7.179 16.105 -3.551 1.00 93.69 123 GLY A C 1
ATOM 975 O O . GLY A 1 123 ? -7.505 14.995 -3.145 1.00 93.69 123 GLY A O 1
ATOM 976 N N . PHE A 1 124 ? -6.088 16.276 -4.300 1.00 89.81 124 PHE A N 1
ATOM 977 C CA . PHE A 1 124 ? -5.198 15.181 -4.735 1.00 89.81 124 PHE A CA 1
ATOM 978 C C . PHE A 1 124 ? -3.953 15.013 -3.848 1.00 89.81 124 PHE A C 1
ATOM 980 O O . PHE A 1 124 ? -2.989 14.342 -4.219 1.00 89.81 124 PHE A O 1
ATOM 987 N N . GLU A 1 125 ? -3.982 15.627 -2.670 1.00 92.38 125 GLU A N 1
ATOM 988 C CA . GLU A 1 125 ? -2.858 15.673 -1.744 1.00 92.38 125 GLU A CA 1
ATOM 989 C C . GLU A 1 125 ? -2.719 14.373 -0.929 1.00 92.38 125 GLU A C 1
ATOM 991 O O . GLU A 1 125 ? -3.381 13.358 -1.156 1.00 92.38 125 GLU A O 1
ATOM 996 N N . MET A 1 126 ? -1.843 14.400 0.073 1.00 93.56 126 MET A N 1
ATOM 997 C CA . MET A 1 126 ? -1.617 13.287 1.000 1.00 93.56 126 MET A CA 1
ATOM 998 C C . MET A 1 126 ? -2.867 12.901 1.818 1.00 93.56 126 MET A C 1
ATOM 1000 O O . MET A 1 126 ? -3.029 11.740 2.194 1.00 93.56 126 MET A O 1
ATOM 1004 N N . GLN A 1 127 ? -3.756 13.856 2.102 1.00 94.81 127 GLN A N 1
ATOM 1005 C CA . GLN A 1 127 ? -4.890 13.675 3.018 1.00 94.81 127 GLN A CA 1
ATOM 1006 C C . GLN A 1 127 ? -5.851 12.537 2.604 1.00 94.81 127 GLN A C 1
ATOM 1008 O O . GLN A 1 127 ? -6.043 11.632 3.420 1.00 94.81 127 GLN A O 1
ATOM 1013 N N . PRO A 1 128 ? -6.403 12.496 1.369 1.00 95.31 128 PRO A N 1
ATOM 1014 C CA . PRO A 1 128 ? -7.262 11.393 0.933 1.00 95.31 128 PRO A CA 1
ATOM 1015 C C . PRO A 1 128 ? -6.606 10.021 1.102 1.00 95.31 128 PRO A C 1
ATOM 1017 O O . PRO A 1 128 ? -7.245 9.075 1.557 1.00 95.31 128 PRO A O 1
ATOM 1020 N N . LYS A 1 129 ? -5.314 9.914 0.770 1.00 94.94 129 LYS A N 1
ATOM 1021 C CA . LYS A 1 129 ? -4.568 8.652 0.828 1.00 94.94 129 LYS A CA 1
ATOM 1022 C C . LYS A 1 129 ? -4.399 8.175 2.268 1.00 94.94 129 LYS A C 1
ATOM 1024 O O . LYS A 1 129 ? -4.652 7.010 2.560 1.00 94.94 129 LYS A O 1
ATOM 1029 N N . VAL A 1 130 ? -4.044 9.087 3.176 1.00 96.56 130 VAL A N 1
ATOM 1030 C CA . VAL A 1 130 ? -3.929 8.810 4.617 1.00 96.56 130 VAL A CA 1
ATOM 1031 C C . VAL A 1 130 ? -5.270 8.355 5.194 1.00 96.56 130 VAL A C 1
ATOM 1033 O O . VAL A 1 130 ? -5.304 7.362 5.916 1.00 96.56 130 VAL A O 1
ATOM 1036 N N . ILE A 1 131 ? -6.378 9.014 4.839 1.00 95.06 131 ILE A N 1
ATOM 1037 C CA . ILE A 1 131 ? -7.724 8.624 5.290 1.00 95.06 131 ILE A CA 1
ATOM 1038 C C . ILE A 1 131 ? -8.067 7.210 4.811 1.00 95.06 131 ILE A C 1
ATOM 1040 O O . ILE A 1 131 ? -8.542 6.398 5.601 1.00 95.06 131 ILE A O 1
ATOM 1044 N N . VAL A 1 132 ? -7.784 6.886 3.546 1.00 94.75 132 VAL A N 1
ATOM 1045 C CA . VAL A 1 132 ? -7.987 5.529 3.016 1.00 94.75 132 VAL A CA 1
ATOM 1046 C C . VAL A 1 132 ? -7.169 4.506 3.806 1.00 94.75 132 VAL A C 1
ATOM 1048 O O . VAL A 1 132 ? -7.720 3.495 4.232 1.00 94.75 132 VAL A O 1
ATOM 1051 N N . ILE A 1 133 ? -5.885 4.772 4.063 1.00 95.94 133 ILE A N 1
ATOM 1052 C CA . ILE A 1 133 ? -5.028 3.870 4.848 1.00 95.94 133 ILE A CA 1
ATOM 1053 C C . ILE A 1 133 ? -5.608 3.643 6.248 1.00 95.94 133 ILE A C 1
ATOM 1055 O O . ILE A 1 133 ? -5.645 2.499 6.708 1.00 95.94 133 ILE A O 1
ATOM 1059 N N . VAL A 1 134 ? -6.092 4.705 6.903 1.00 95.19 134 VAL A N 1
ATOM 1060 C CA . VAL A 1 134 ? -6.753 4.611 8.210 1.00 95.19 134 VAL A CA 1
ATOM 1061 C C . VAL A 1 134 ? -7.984 3.721 8.125 1.00 95.19 134 VAL A C 1
ATOM 1063 O O . VAL A 1 134 ? -8.061 2.760 8.876 1.00 95.19 134 VAL A O 1
ATOM 1066 N N . LEU A 1 135 ? -8.910 3.977 7.199 1.00 92.12 135 LEU A N 1
ATOM 1067 C CA . LEU A 1 135 ? -10.162 3.218 7.077 1.00 92.12 135 LEU A CA 1
ATOM 1068 C C . LEU A 1 135 ? -9.933 1.717 6.846 1.00 92.12 135 LEU A C 1
ATOM 1070 O O . LEU A 1 135 ? -10.635 0.888 7.423 1.00 92.12 135 LEU A O 1
ATOM 1074 N N . VAL A 1 136 ? -8.939 1.376 6.024 1.00 92.12 136 VAL A N 1
ATOM 1075 C CA . VAL A 1 136 ? -8.620 -0.015 5.668 1.00 92.12 136 VAL A CA 1
ATOM 1076 C C . VAL A 1 136 ? -7.877 -0.735 6.787 1.00 92.12 136 VAL A C 1
ATOM 1078 O O . VAL A 1 136 ? -8.116 -1.915 7.027 1.00 92.12 136 VAL A O 1
ATOM 1081 N N . SER A 1 137 ? -6.972 -0.038 7.473 1.00 93.69 137 SER A N 1
ATOM 1082 C CA . SER A 1 137 ? -6.101 -0.659 8.477 1.00 93.69 137 SER A CA 1
ATOM 1083 C C . SER A 1 137 ? -6.715 -0.652 9.874 1.00 93.69 137 SER A C 1
ATOM 1085 O O . SER A 1 137 ? -6.390 -1.512 10.681 1.00 93.69 137 SER A O 1
ATOM 1087 N N . PHE A 1 138 ? -7.604 0.296 10.171 1.00 91.00 138 PHE A N 1
ATOM 1088 C CA . PHE A 1 138 ? -8.235 0.464 11.479 1.00 91.00 138 PHE A CA 1
ATOM 1089 C C . PHE A 1 138 ? -9.021 -0.772 11.923 1.00 91.00 138 PHE A C 1
ATOM 1091 O O . PHE A 1 138 ? -8.876 -1.205 13.061 1.00 91.00 138 PHE A O 1
ATOM 1098 N N . PHE A 1 139 ? -9.833 -1.351 11.036 1.00 86.81 139 PHE A N 1
ATOM 1099 C CA . PHE A 1 139 ? -10.724 -2.455 11.396 1.00 86.81 139 PHE A CA 1
ATOM 1100 C C . PHE A 1 139 ? -9.980 -3.752 11.729 1.00 86.81 139 PHE A C 1
ATOM 1102 O O . PHE A 1 139 ? -10.270 -4.310 12.776 1.00 86.81 139 PHE A O 1
ATOM 1109 N N . PRO A 1 140 ? -8.998 -4.230 10.934 1.00 87.19 140 PRO A N 1
ATOM 1110 C CA . PRO A 1 140 ? -8.199 -5.396 11.321 1.00 87.19 140 PRO A CA 1
ATOM 1111 C C . PRO A 1 140 ? -7.426 -5.230 12.638 1.00 87.19 140 PRO A C 1
ATOM 1113 O O . PRO A 1 140 ? -6.963 -6.225 13.192 1.00 87.19 140 PRO A O 1
ATOM 1116 N N . ILE A 1 141 ? -7.224 -3.988 13.094 1.00 91.88 141 ILE A N 1
ATOM 1117 C CA . ILE A 1 141 ? -6.530 -3.670 14.347 1.00 91.88 141 ILE A CA 1
ATOM 1118 C C . ILE A 1 141 ? -7.495 -3.644 15.546 1.00 91.88 141 ILE A C 1
ATOM 1120 O O . ILE A 1 141 ? -7.063 -3.968 16.654 1.00 91.88 141 ILE A O 1
ATOM 1124 N N . ALA A 1 142 ? -8.746 -3.218 15.340 1.00 85.56 142 ALA A N 1
ATOM 1125 C CA . ALA A 1 142 ? -9.771 -3.064 16.376 1.00 85.56 142 ALA A CA 1
ATOM 1126 C C . ALA A 1 142 ? -10.401 -4.404 16.798 1.00 85.56 142 ALA A C 1
ATOM 1128 O O . ALA A 1 142 ? -10.616 -4.587 18.019 1.00 85.56 142 ALA A O 1
#

pLDDT: mean 90.78, std 9.93, range [48.06, 98.19]

Radius of gyration: 24.04 Å; chains: 1; bounding box: 59×50×61 Å

Secondary structure (DSSP, 8-state):
----HHHHHHHHHHHHHHHHHHHHHHHHHHHHHHHTT--TTTS--HHHHHHHHHHTHHHHHHHHHHHHHHHHHHHHHHHHHHHHHHHHHHH-HHHHHHHHHHHHHHTTS-HHHHHHHHHHHHTTSHHHHHHHHHHHHHHHH-

Sequence (142 aa):
MFARGTRSRRVAATVLPPLLFAIFVLAAWQLYTVVGNIKESTLPPPTDVARSIWENRQLLIDNAWVTIKEILIGFFFAILLGVGLAVLIRSSRTVERAIYPWLVVSQMVPIPAIAPLLIIWFGFEMQPKVIVIVLVSFFPIA

Foldseek 3Di:
DDPPPPPVVVVCVVPVVVVVVVVVVLVVQQCCCVVVVPPCVVPNRPVVVVVCCVVCVVVVVVVVVLVVVLLVLLLVLLLVLQVVLVCQLVVDPVSVVVCVVVLVVLVVDDPVVCLVVLCVVPNPDSRSSSVSSNSVSNSVSD